Protein AF-A0A2D8XMB1-F1 (afdb_monomer_lite)

Structure (mmCIF, N/CA/C/O backbone):
data_AF-A0A2D8XMB1-F1
#
_entry.id   AF-A0A2D8XMB1-F1
#
loop_
_atom_site.group_PDB
_atom_site.id
_atom_site.type_symbol
_atom_site.label_atom_id
_atom_site.label_alt_id
_atom_site.label_comp_id
_atom_site.label_asym_id
_atom_site.label_entity_id
_atom_site.label_seq_id
_atom_site.pdbx_PDB_ins_code
_atom_site.Cartn_x
_atom_site.Cartn_y
_atom_site.Cartn_z
_atom_site.occupancy
_atom_site.B_iso_or_equiv
_atom_site.auth_seq_id
_atom_site.auth_comp_id
_atom_site.auth_asym_id
_atom_site.auth_atom_id
_atom_site.pdbx_PDB_model_num
ATOM 1 N N . MET A 1 1 ? 7.649 -3.144 11.737 1.00 51.50 1 MET A N 1
ATOM 2 C CA . MET A 1 1 ? 6.642 -2.065 11.644 1.00 51.50 1 MET A CA 1
ATOM 3 C C . MET A 1 1 ? 5.670 -2.362 12.742 1.00 51.50 1 MET A C 1
ATOM 5 O O . MET A 1 1 ? 4.966 -3.363 12.658 1.00 51.50 1 MET A O 1
ATOM 9 N N . ASP A 1 2 ? 5.743 -1.558 13.787 1.00 64.44 2 ASP A N 1
ATOM 10 C CA . ASP A 1 2 ? 5.286 -1.981 15.100 1.00 64.44 2 ASP A CA 1
ATOM 11 C C . ASP A 1 2 ? 3.777 -1.740 15.218 1.00 64.44 2 ASP A C 1
ATOM 13 O O . ASP A 1 2 ? 3.258 -0.802 14.595 1.00 64.44 2 ASP A O 1
ATOM 17 N N . PRO A 1 3 ? 3.049 -2.570 15.974 1.00 67.50 3 PRO A N 1
ATOM 18 C CA . PRO A 1 3 ? 1.599 -2.460 16.164 1.00 67.50 3 PRO A CA 1
ATOM 19 C C . PRO A 1 3 ? 1.135 -1.050 16.592 1.00 67.50 3 PRO A C 1
ATOM 21 O O . PRO A 1 3 ? 0.082 -0.571 16.152 1.00 67.50 3 PRO A O 1
ATOM 24 N N . VAL A 1 4 ? 1.993 -0.312 17.300 1.00 75.38 4 VAL A N 1
ATOM 25 C CA . VAL A 1 4 ? 1.855 1.118 17.626 1.00 75.38 4 VAL A CA 1
ATOM 26 C C . VAL A 1 4 ? 1.620 2.000 16.389 1.00 75.38 4 VAL A C 1
ATOM 28 O O . VAL A 1 4 ? 0.789 2.907 16.419 1.00 75.38 4 VAL A O 1
ATOM 31 N N . THR A 1 5 ? 2.290 1.722 15.268 1.00 81.06 5 THR A N 1
ATOM 32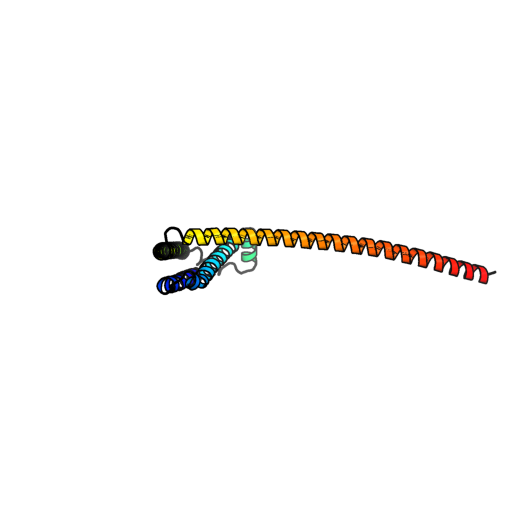 C CA . THR A 1 5 ? 2.146 2.501 14.024 1.00 81.06 5 THR A CA 1
ATOM 33 C C . THR A 1 5 ? 0.770 2.295 13.392 1.00 81.06 5 THR A C 1
ATOM 35 O O . THR A 1 5 ? 0.157 3.247 12.904 1.00 81.06 5 THR A O 1
ATOM 38 N N . ILE A 1 6 ? 0.237 1.069 13.442 1.00 81.12 6 ILE A N 1
ATOM 39 C CA . ILE A 1 6 ? -1.124 0.782 12.966 1.00 81.12 6 ILE A CA 1
ATOM 40 C C . ILE A 1 6 ? -2.141 1.465 13.878 1.00 81.12 6 ILE A C 1
ATOM 42 O O . ILE A 1 6 ? -3.075 2.099 13.389 1.00 81.12 6 ILE A O 1
ATOM 46 N N . ALA A 1 7 ? -1.954 1.382 15.196 1.00 83.06 7 ALA A N 1
ATOM 47 C CA . ALA A 1 7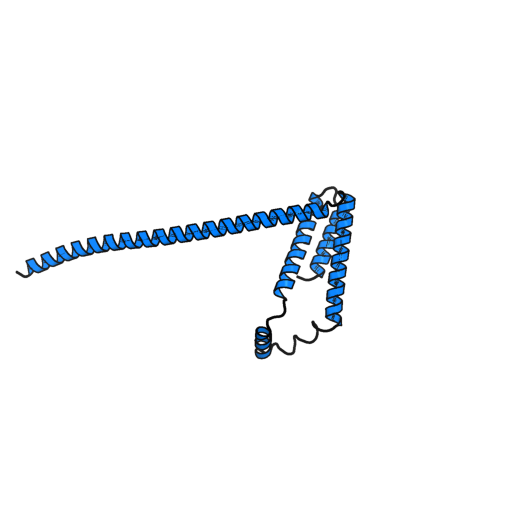 ? -2.821 2.048 16.160 1.00 83.06 7 ALA A CA 1
ATOM 48 C C . ALA A 1 7 ? -2.841 3.575 15.954 1.00 83.06 7 ALA A C 1
ATOM 50 O O . ALA A 1 7 ? -3.919 4.176 15.932 1.00 83.06 7 ALA A O 1
ATOM 51 N N . ALA A 1 8 ? -1.679 4.190 15.712 1.00 84.12 8 ALA A N 1
ATOM 52 C CA . ALA A 1 8 ? -1.555 5.609 15.391 1.00 84.12 8 ALA A CA 1
ATOM 53 C C . ALA A 1 8 ? -2.272 5.967 14.079 1.00 84.12 8 ALA A C 1
ATOM 55 O O . ALA A 1 8 ? -3.031 6.936 14.039 1.00 84.12 8 ALA A O 1
ATOM 56 N N . ALA A 1 9 ? -2.115 5.155 13.029 1.00 85.31 9 ALA A N 1
ATOM 57 C CA . ALA A 1 9 ? -2.811 5.361 11.760 1.00 85.31 9 ALA A CA 1
ATOM 58 C C . ALA A 1 9 ? -4.341 5.226 11.903 1.00 85.31 9 ALA A C 1
ATOM 60 O O . ALA A 1 9 ? -5.091 6.025 11.334 1.00 85.31 9 ALA A O 1
ATOM 61 N N . ILE A 1 10 ? -4.825 4.270 12.709 1.00 86.56 10 ILE A N 1
ATOM 62 C CA . ILE A 1 10 ? -6.254 4.131 13.035 1.00 86.56 10 ILE A CA 1
ATOM 63 C C . ILE A 1 10 ? -6.750 5.369 13.791 1.00 86.56 10 ILE A C 1
ATOM 65 O O . ILE A 1 10 ? -7.808 5.902 13.456 1.00 86.56 10 ILE A O 1
ATOM 69 N N . ALA A 1 11 ? -6.003 5.847 14.789 1.00 85.88 11 ALA A N 1
ATOM 70 C CA . ALA A 1 11 ? -6.374 7.017 15.581 1.00 85.88 11 ALA A CA 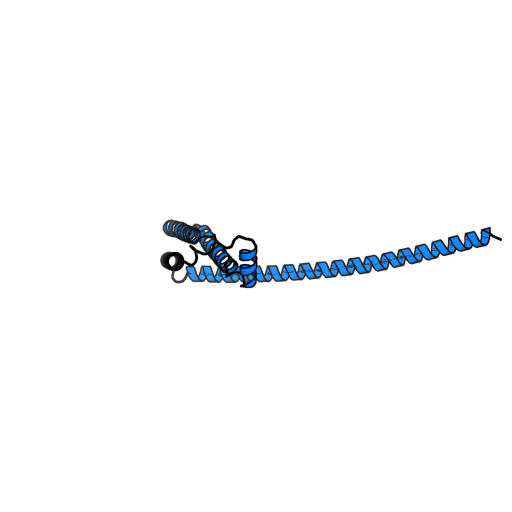1
ATOM 71 C C . ALA A 1 11 ? -6.401 8.304 14.738 1.00 85.88 11 ALA A C 1
ATOM 73 O O . ALA A 1 11 ? -7.362 9.071 14.818 1.00 85.88 11 ALA A O 1
ATOM 74 N N . ALA A 1 12 ? -5.398 8.510 13.882 1.00 85.88 12 ALA A N 1
ATOM 75 C CA . ALA A 1 12 ? -5.348 9.633 12.951 1.00 85.88 12 ALA A CA 1
ATOM 76 C C . ALA A 1 12 ? -6.537 9.599 11.981 1.00 85.88 12 ALA A C 1
ATOM 78 O O . ALA A 1 12 ? -7.268 10.583 11.854 1.00 85.88 12 ALA A O 1
ATOM 79 N N . THR A 1 13 ? -6.802 8.437 11.374 1.00 85.56 13 THR A N 1
ATOM 80 C CA . THR A 1 13 ? -7.938 8.257 10.457 1.00 85.56 13 THR A CA 1
ATOM 81 C C . THR A 1 13 ? -9.265 8.473 11.170 1.00 85.56 13 THR A C 1
ATOM 83 O O . THR A 1 13 ? -10.139 9.140 10.631 1.00 85.56 13 THR A O 1
ATOM 86 N N . ARG A 1 14 ? -9.423 7.986 12.404 1.00 86.69 14 ARG A N 1
ATOM 87 C CA . ARG A 1 14 ? -10.617 8.228 13.223 1.00 86.69 14 ARG A CA 1
ATOM 88 C C . ARG A 1 14 ? -10.843 9.718 13.484 1.00 86.69 14 ARG A C 1
ATOM 90 O O . ARG A 1 14 ? -11.973 10.189 13.382 1.00 86.69 14 ARG A O 1
ATOM 97 N N . THR A 1 15 ? -9.795 10.469 13.810 1.00 87.44 15 THR A N 1
ATOM 98 C CA . THR A 1 15 ? -9.897 11.921 14.029 1.00 87.44 15 THR A CA 1
ATOM 99 C C . THR A 1 15 ? -10.328 12.641 12.755 1.00 87.44 15 THR A C 1
ATOM 101 O O . THR A 1 15 ? -11.251 13.455 12.801 1.00 87.44 15 THR A O 1
ATOM 104 N N . LEU A 1 16 ? -9.747 12.269 11.611 1.00 85.75 16 LEU A N 1
ATOM 105 C CA . LEU A 1 16 ? -10.172 12.766 10.303 1.00 85.75 16 LEU A CA 1
ATOM 106 C C . LEU A 1 16 ? -11.619 12.372 10.002 1.00 85.75 16 LEU A C 1
ATOM 108 O O . LEU A 1 16 ? -12.398 13.198 9.549 1.00 85.75 16 LEU A O 1
ATOM 112 N N . VAL A 1 17 ? -12.030 11.142 10.314 1.00 86.94 17 VAL A N 1
ATOM 113 C CA . VAL A 1 17 ? -13.412 10.685 10.127 1.00 86.94 17 VAL A CA 1
ATOM 114 C C . VAL A 1 17 ? -14.389 11.520 10.938 1.00 86.94 17 VAL A C 1
ATOM 116 O O . VAL A 1 17 ? -15.471 11.820 10.440 1.00 86.94 17 VAL A O 1
ATOM 119 N N . LYS A 1 18 ? -14.024 11.954 12.145 1.00 85.75 18 LYS A N 1
ATOM 120 C CA . LYS A 1 18 ? -14.874 12.828 12.960 1.00 85.75 18 LYS A CA 1
ATOM 121 C C . LYS A 1 18 ? -15.002 14.233 12.364 1.00 85.75 18 LYS A C 1
ATOM 123 O O . LYS A 1 18 ? -16.122 14.730 12.276 1.00 85.75 18 LYS A O 1
ATOM 128 N N . SER A 1 19 ? -13.906 14.840 11.904 1.00 84.56 19 SER A N 1
ATOM 129 C CA . SER A 1 19 ? -13.886 16.227 11.403 1.00 84.56 19 SER A CA 1
ATOM 130 C C . SER A 1 19 ? -14.261 16.391 9.923 1.00 84.56 19 SER A C 1
ATOM 132 O O . SER A 1 19 ? -14.697 17.466 9.517 1.00 84.56 19 SER A O 1
ATOM 134 N N . ALA A 1 20 ? -14.122 15.339 9.117 1.00 84.06 20 ALA A N 1
ATOM 135 C CA . ALA A 1 20 ? -14.310 15.376 7.670 1.00 84.06 20 ALA A CA 1
ATOM 136 C C . ALA A 1 20 ? -15.741 15.741 7.262 1.00 84.06 20 ALA A C 1
ATOM 138 O O . ALA A 1 20 ? -16.705 15.190 7.797 1.00 84.06 20 ALA A O 1
ATOM 139 N N . LYS A 1 21 ? -15.896 16.590 6.245 1.00 75.25 21 LYS A N 1
ATOM 140 C CA . LYS A 1 21 ? -17.197 16.810 5.589 1.00 75.25 21 LYS A CA 1
ATOM 141 C C . LYS A 1 21 ? -17.361 15.897 4.373 1.00 75.25 21 LYS A C 1
ATOM 143 O O . LYS A 1 21 ? -18.488 15.572 4.010 1.00 75.25 21 LYS A O 1
ATOM 148 N N . GLY A 1 22 ? -16.257 15.428 3.785 1.00 73.81 22 GLY A N 1
ATOM 149 C CA . GLY A 1 22 ? -16.256 14.534 2.630 1.00 73.81 22 GLY A CA 1
ATOM 150 C C . GLY A 1 22 ? -15.260 13.377 2.729 1.00 73.81 22 GLY A C 1
ATOM 151 O O . GLY A 1 22 ? -14.341 13.369 3.539 1.00 73.81 22 GLY A O 1
ATOM 152 N N . ILE A 1 23 ? -15.429 12.388 1.846 1.00 71.25 23 ILE A N 1
ATOM 153 C CA . ILE A 1 23 ? -14.564 11.192 1.765 1.00 71.25 23 ILE A CA 1
ATOM 154 C C . ILE A 1 23 ? -13.119 11.551 1.374 1.00 71.25 23 ILE A C 1
ATOM 156 O O . ILE A 1 23 ? -12.181 10.853 1.749 1.00 71.25 23 ILE A O 1
ATOM 160 N N . LYS A 1 24 ? -12.918 12.657 0.648 1.00 79.12 24 LYS A N 1
ATOM 161 C CA . LYS A 1 24 ? -11.575 13.127 0.275 1.00 79.12 24 LYS A CA 1
ATOM 162 C C . LYS A 1 24 ? -10.742 13.524 1.495 1.00 79.12 24 LYS A C 1
ATOM 164 O O . LYS A 1 24 ? -9.543 13.275 1.499 1.00 79.12 24 LYS A O 1
ATOM 169 N N . ASP A 1 25 ? -11.382 14.042 2.540 1.00 80.62 25 ASP A N 1
ATOM 170 C CA . ASP A 1 25 ? -10.705 14.523 3.749 1.00 80.62 25 ASP A CA 1
ATOM 171 C C . ASP A 1 25 ? -10.110 13.367 4.576 1.00 80.62 25 ASP A C 1
ATOM 173 O O . ASP A 1 25 ? -9.146 13.555 5.312 1.00 80.62 25 ASP A O 1
ATOM 177 N N . ILE A 1 26 ? -10.660 12.152 4.438 1.00 83.25 26 ILE A N 1
ATOM 178 C CA . ILE A 1 26 ? -10.157 10.944 5.113 1.00 83.25 26 ILE A CA 1
ATOM 179 C C . ILE A 1 26 ? -9.245 10.098 4.222 1.00 83.25 26 ILE A C 1
ATOM 181 O O . ILE A 1 26 ? -8.633 9.154 4.717 1.00 83.25 26 ILE A O 1
ATOM 185 N N . ALA A 1 27 ? -9.157 10.399 2.922 1.00 81.38 27 ALA A N 1
ATOM 186 C CA . ALA A 1 27 ? -8.480 9.549 1.943 1.00 81.38 27 ALA A CA 1
ATOM 187 C C . ALA A 1 27 ? -6.997 9.348 2.281 1.00 81.38 27 ALA A C 1
ATOM 189 O O . ALA A 1 27 ? -6.510 8.223 2.267 1.00 81.38 27 ALA A O 1
ATOM 190 N N . GLN A 1 28 ? -6.310 10.417 2.689 1.00 84.31 28 GLN A N 1
ATOM 191 C CA . GLN A 1 28 ? -4.912 10.334 3.111 1.00 84.31 28 GLN A CA 1
ATOM 192 C C . GLN A 1 28 ? -4.735 9.475 4.375 1.00 84.31 28 GLN A C 1
ATOM 194 O O . GLN A 1 28 ? -3.793 8.688 4.452 1.00 84.31 28 GLN A O 1
ATOM 199 N N . GLY A 1 29 ? -5.651 9.580 5.345 1.00 83.62 29 GLY A N 1
ATOM 200 C CA . GLY A 1 29 ? -5.635 8.737 6.546 1.00 83.62 29 GLY A CA 1
ATOM 201 C C . GLY A 1 29 ? -5.878 7.264 6.214 1.00 83.62 29 GLY A C 1
ATOM 202 O O . GLY A 1 29 ? -5.148 6.391 6.674 1.00 83.62 29 GLY A O 1
ATOM 203 N N . MET A 1 30 ? -6.837 6.990 5.328 1.00 83.62 30 MET A N 1
ATOM 204 C CA . MET A 1 30 ? -7.114 5.646 4.815 1.00 83.62 30 MET A CA 1
ATOM 205 C C . MET A 1 30 ? -5.898 5.046 4.090 1.00 83.62 30 MET A C 1
ATOM 207 O O . MET A 1 30 ? -5.575 3.879 4.304 1.00 83.62 30 MET A O 1
ATOM 211 N N . ASP A 1 31 ? -5.187 5.829 3.275 1.00 85.38 31 ASP A N 1
ATOM 212 C CA . ASP A 1 31 ? -3.968 5.374 2.595 1.00 85.38 31 ASP A CA 1
ATOM 213 C C . ASP A 1 31 ? -2.835 5.058 3.588 1.00 85.38 31 ASP A C 1
ATOM 215 O O . ASP A 1 31 ? -2.141 4.042 3.451 1.00 85.38 31 ASP A O 1
ATOM 219 N N . GLN A 1 32 ? -2.670 5.877 4.630 1.00 85.62 32 GLN A N 1
ATOM 220 C CA . GLN A 1 32 ? -1.716 5.621 5.716 1.00 85.62 32 GLN A CA 1
ATOM 221 C C . GLN A 1 32 ? -2.086 4.368 6.521 1.00 85.62 32 GLN A C 1
ATOM 223 O O . GLN A 1 32 ? -1.222 3.543 6.811 1.00 85.62 32 GLN A O 1
ATOM 228 N N . LEU A 1 33 ? -3.371 4.169 6.816 1.00 86.69 33 LEU A N 1
ATOM 229 C CA . LEU A 1 33 ? -3.874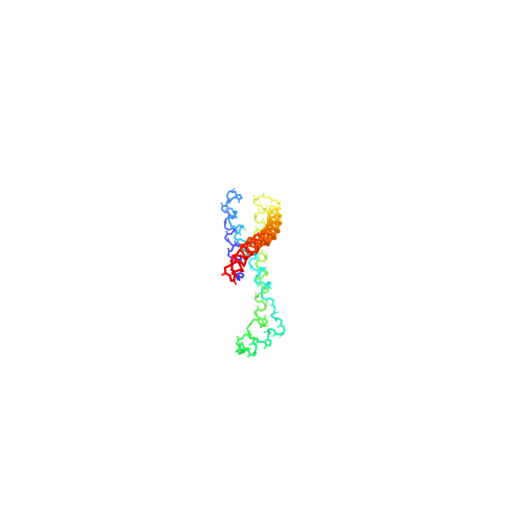 2.971 7.483 1.00 86.69 33 LEU A CA 1
ATOM 230 C C . LEU A 1 33 ? -3.576 1.706 6.670 1.00 86.69 33 LEU A C 1
ATOM 232 O O . LEU A 1 33 ? -2.990 0.757 7.192 1.00 86.69 33 LEU A O 1
ATOM 236 N N . PHE A 1 34 ? -3.933 1.694 5.384 1.00 86.31 34 PHE A N 1
ATOM 237 C CA . PHE A 1 34 ? -3.725 0.519 4.539 1.00 86.31 34 PHE A CA 1
ATOM 238 C C . PHE A 1 34 ? -2.245 0.226 4.283 1.00 86.31 34 PHE A C 1
ATOM 240 O O . PHE A 1 34 ? -1.861 -0.941 4.214 1.00 86.31 34 PHE A O 1
ATOM 247 N N . SER A 1 35 ? -1.405 1.254 4.151 1.00 85.00 35 SER A N 1
ATOM 248 C CA . SER A 1 35 ? 0.042 1.061 4.004 1.00 85.00 35 SER A CA 1
ATOM 249 C C . SER A 1 35 ? 0.683 0.531 5.288 1.00 85.00 35 SER A C 1
ATOM 251 O O . SER A 1 35 ? 1.491 -0.394 5.213 1.00 85.00 35 SER A O 1
ATOM 253 N N . ALA A 1 36 ? 0.277 1.020 6.463 1.00 84.31 36 ALA A N 1
ATOM 254 C CA . ALA A 1 36 ? 0.723 0.475 7.746 1.00 84.31 36 ALA A CA 1
ATOM 255 C C . ALA A 1 36 ? 0.335 -1.008 7.898 1.00 84.31 36 ALA A C 1
ATOM 257 O O . ALA A 1 36 ? 1.175 -1.828 8.267 1.00 84.31 36 ALA A O 1
ATOM 258 N N . GLN A 1 37 ? -0.897 -1.377 7.527 1.00 82.50 37 GLN A N 1
ATOM 259 C CA . GLN A 1 37 ? -1.347 -2.774 7.536 1.00 82.50 37 GLN A CA 1
ATOM 260 C C . GLN A 1 37 ? -0.558 -3.660 6.562 1.00 82.50 37 GLN A C 1
ATOM 262 O O . GLN A 1 37 ? -0.205 -4.789 6.896 1.00 82.50 37 GLN A O 1
ATOM 267 N N . GLU A 1 38 ? -0.282 -3.173 5.351 1.00 80.88 38 GLU A N 1
ATOM 268 C CA . GLU A 1 38 ? 0.475 -3.925 4.347 1.00 80.88 38 GLU A CA 1
ATOM 269 C C . GLU A 1 38 ? 1.934 -4.133 4.773 1.00 80.88 38 GLU A C 1
ATOM 271 O O . GLU A 1 38 ? 2.476 -5.228 4.624 1.00 80.88 38 GLU A O 1
ATOM 276 N N . ASN A 1 39 ? 2.556 -3.107 5.354 1.00 78.88 39 ASN A N 1
ATOM 277 C CA . ASN A 1 39 ? 3.921 -3.193 5.861 1.00 78.88 39 ASN A CA 1
ATOM 278 C C . ASN A 1 39 ? 4.029 -4.121 7.077 1.00 78.88 39 ASN A C 1
ATOM 280 O O . ASN A 1 39 ? 5.024 -4.828 7.204 1.00 78.88 39 ASN A O 1
ATOM 284 N N . HIS A 1 40 ? 3.008 -4.168 7.938 1.00 75.12 40 HIS A N 1
ATOM 285 C CA . HIS A 1 40 ? 2.950 -5.127 9.042 1.00 75.12 40 HIS A CA 1
ATOM 286 C C . HIS A 1 40 ? 2.816 -6.568 8.548 1.00 75.12 40 HIS A C 1
ATOM 288 O O . HIS A 1 40 ? 3.566 -7.428 8.990 1.00 75.12 40 HIS A O 1
ATOM 294 N N . LYS A 1 41 ? 1.934 -6.835 7.574 1.00 74.62 41 LYS A N 1
ATOM 295 C CA . LYS A 1 41 ? 1.822 -8.174 6.966 1.00 74.62 41 LYS A CA 1
ATOM 296 C C . LYS A 1 41 ? 3.139 -8.631 6.338 1.00 74.62 41 LYS A C 1
ATOM 298 O O . LYS A 1 41 ? 3.549 -9.768 6.538 1.00 74.62 41 LYS A O 1
ATOM 303 N N . LYS A 1 42 ? 3.829 -7.738 5.620 1.00 71.94 42 LYS A N 1
ATOM 304 C CA . LYS A 1 42 ? 5.161 -8.032 5.066 1.00 71.94 42 LYS A CA 1
ATOM 305 C C . LYS A 1 42 ? 6.183 -8.316 6.169 1.00 71.94 42 LYS A C 1
ATOM 307 O O . LYS A 1 42 ? 6.956 -9.253 6.022 1.00 71.94 42 LYS A O 1
ATOM 312 N N . ALA A 1 43 ? 6.160 -7.552 7.264 1.00 66.56 43 ALA A N 1
ATOM 313 C CA . ALA A 1 43 ? 7.042 -7.766 8.409 1.00 66.56 43 ALA A CA 1
ATOM 314 C C . ALA A 1 43 ? 6.782 -9.116 9.110 1.00 66.56 43 ALA A C 1
ATOM 316 O O . ALA A 1 43 ? 7.731 -9.832 9.419 1.00 66.56 43 ALA A O 1
ATOM 317 N N . GLU A 1 44 ? 5.517 -9.508 9.296 1.00 65.56 44 GLU A N 1
ATOM 318 C CA . GLU A 1 44 ? 5.149 -10.834 9.817 1.00 65.56 44 GLU A CA 1
ATOM 319 C C . GLU A 1 44 ? 5.603 -11.967 8.884 1.00 65.56 44 GLU A C 1
ATOM 321 O O . GLU A 1 44 ? 6.059 -13.011 9.346 1.00 65.56 44 GLU A O 1
ATOM 326 N N . GLU A 1 45 ? 5.527 -11.775 7.564 1.00 62.88 45 GLU A N 1
ATOM 327 C CA . GLU A 1 45 ? 6.011 -12.763 6.596 1.00 62.88 45 GLU A CA 1
ATOM 328 C C . GLU A 1 45 ? 7.537 -12.910 6.596 1.00 62.88 45 GLU A C 1
ATOM 330 O O . GLU A 1 45 ? 8.031 -14.022 6.400 1.00 62.88 45 GLU A O 1
ATOM 335 N N . THR A 1 46 ? 8.276 -11.824 6.838 1.00 59.56 46 THR A N 1
ATOM 336 C CA . THR A 1 46 ? 9.744 -11.842 6.949 1.00 59.56 46 THR A CA 1
ATOM 337 C C . THR A 1 46 ? 10.247 -12.338 8.303 1.00 59.56 46 THR A C 1
ATOM 339 O O . THR A 1 46 ? 11.339 -12.893 8.360 1.00 59.56 46 THR A O 1
ATOM 342 N N . ASN A 1 47 ? 9.450 -12.195 9.367 1.00 57.16 47 ASN A N 1
ATOM 343 C CA . ASN A 1 47 ? 9.765 -12.656 10.726 1.00 57.16 47 ASN A CA 1
ATOM 344 C C . ASN A 1 47 ? 9.328 -14.105 10.994 1.00 57.16 47 ASN A C 1
ATOM 346 O O . ASN A 1 47 ? 9.316 -14.555 12.139 1.00 57.16 47 ASN A O 1
ATOM 350 N N . LYS A 1 48 ? 8.974 -14.872 9.953 1.00 56.94 48 LYS A N 1
ATOM 351 C CA . LYS A 1 48 ? 8.775 -16.319 10.098 1.00 56.94 48 LYS A CA 1
ATOM 352 C C . LYS A 1 48 ? 10.055 -16.946 10.661 1.00 56.94 48 LYS A C 1
ATOM 354 O O . LYS A 1 48 ? 11.145 -16.550 10.240 1.00 56.94 48 LYS A O 1
ATOM 359 N N . PRO A 1 49 ? 9.946 -17.923 11.581 1.00 54.31 49 PRO A N 1
ATOM 360 C CA . PRO A 1 49 ? 11.106 -18.502 12.238 1.00 54.31 49 PRO A CA 1
ATOM 361 C C . PRO A 1 49 ? 12.101 -18.980 11.183 1.00 54.31 49 PRO A C 1
ATOM 363 O O . PRO A 1 49 ? 11.771 -19.804 10.323 1.00 54.31 49 PRO A O 1
ATOM 366 N N . LYS A 1 50 ? 13.314 -18.415 11.243 1.00 58.00 50 LYS A N 1
ATOM 367 C CA . LYS A 1 50 ? 14.460 -18.825 10.429 1.00 58.00 50 LYS A CA 1
ATOM 368 C C . LYS A 1 50 ? 14.534 -20.353 10.463 1.00 58.00 50 LYS A C 1
ATOM 370 O O . LYS A 1 50 ? 14.404 -20.946 11.534 1.00 58.00 50 LYS A O 1
ATOM 375 N N . SER A 1 51 ? 14.693 -20.986 9.299 1.00 66.56 51 SER A N 1
ATOM 376 C CA . SER A 1 51 ? 14.814 -22.448 9.166 1.00 66.56 51 SER A CA 1
ATOM 377 C C . SER A 1 51 ? 15.752 -23.009 10.242 1.00 66.56 51 SER A C 1
ATOM 379 O O . SER A 1 51 ? 16.734 -22.356 10.589 1.00 66.56 51 SER A O 1
ATOM 381 N N . ARG A 1 52 ? 15.508 -24.227 10.745 1.00 61.81 52 ARG A N 1
ATOM 382 C CA . ARG A 1 52 ? 16.375 -24.895 11.739 1.00 61.81 52 ARG A CA 1
ATOM 383 C C . ARG A 1 52 ? 17.868 -24.810 11.368 1.00 61.81 52 ARG A C 1
ATOM 385 O O . ARG A 1 52 ? 18.711 -24.657 12.241 1.00 61.81 52 ARG A O 1
ATOM 392 N N . ASN A 1 53 ? 18.194 -24.801 10.074 1.00 66.81 53 ASN A N 1
ATOM 393 C CA . ASN A 1 53 ? 19.564 -24.612 9.591 1.00 66.81 53 ASN A CA 1
ATOM 394 C C . ASN A 1 53 ? 20.086 -23.174 9.775 1.00 66.81 53 ASN A C 1
ATOM 396 O O . ASN A 1 53 ? 21.240 -22.991 10.140 1.00 66.81 53 ASN A O 1
ATOM 400 N N . GLN A 1 54 ? 19.255 -22.150 9.570 1.00 61.75 54 GLN A N 1
ATOM 401 C CA . GLN A 1 54 ? 19.604 -20.752 9.852 1.00 61.75 54 GLN A CA 1
ATOM 402 C C . GLN A 1 54 ? 19.734 -20.476 11.358 1.00 61.75 54 GLN A C 1
ATOM 404 O O . GLN A 1 54 ? 20.586 -19.684 11.745 1.00 61.75 54 GLN A O 1
ATOM 409 N N . GLN A 1 55 ? 18.946 -21.150 12.204 1.00 63.50 55 GLN A N 1
ATOM 410 C CA . GLN A 1 55 ? 19.099 -21.076 13.664 1.00 63.50 55 GLN A CA 1
ATOM 411 C C . GLN A 1 55 ? 20.445 -21.659 14.109 1.00 63.50 55 GLN A C 1
ATOM 413 O O . GLN A 1 55 ? 21.165 -21.029 14.875 1.00 63.50 55 GLN A O 1
ATOM 418 N N . VAL A 1 56 ? 20.842 -22.812 13.558 1.00 65.06 56 VAL A N 1
ATOM 419 C CA . VAL A 1 56 ? 22.155 -23.423 13.836 1.00 65.06 56 VAL A CA 1
ATOM 420 C C . VAL A 1 56 ? 23.311 -22.530 13.370 1.00 65.06 56 VAL A C 1
ATOM 422 O O . VAL A 1 56 ? 24.333 -22.460 14.048 1.00 65.06 56 VAL A O 1
ATOM 425 N N . VAL A 1 57 ? 23.164 -21.828 12.242 1.00 67.00 57 VAL A N 1
ATOM 426 C CA . VAL A 1 57 ? 24.173 -20.867 11.761 1.00 67.00 57 VAL A CA 1
ATOM 427 C C . VAL A 1 57 ? 24.281 -19.652 12.691 1.00 67.00 57 VAL A C 1
ATOM 429 O O . VAL A 1 57 ? 25.397 -19.259 13.008 1.00 67.00 57 VAL A O 1
ATOM 432 N N . ALA A 1 58 ? 23.164 -19.106 13.180 1.00 64.69 58 ALA A N 1
ATOM 433 C CA . ALA A 1 58 ? 23.160 -17.974 14.115 1.00 64.69 58 ALA A CA 1
ATOM 434 C C . ALA A 1 58 ? 23.755 -18.337 15.489 1.00 64.69 58 ALA A C 1
ATOM 436 O O . ALA A 1 58 ? 24.571 -17.597 16.033 1.00 64.69 58 ALA A O 1
ATOM 437 N N . ILE A 1 59 ? 23.430 -19.527 16.008 1.00 65.50 59 ILE A N 1
ATOM 438 C CA . ILE A 1 59 ? 24.012 -20.055 17.253 1.00 65.50 59 ILE A CA 1
ATOM 439 C C . ILE A 1 59 ? 25.529 -20.240 17.100 1.00 65.50 59 ILE A C 1
ATOM 441 O O . ILE A 1 59 ? 26.295 -19.856 17.978 1.00 65.50 59 ILE A O 1
ATOM 445 N N . ARG A 1 60 ? 25.988 -20.773 15.958 1.00 63.81 60 ARG A N 1
ATOM 446 C CA . ARG A 1 60 ? 27.425 -20.923 15.667 1.00 63.81 60 ARG A CA 1
ATOM 447 C C . ARG A 1 60 ? 28.149 -19.595 15.438 1.00 63.81 60 ARG A C 1
ATOM 449 O O . ARG A 1 60 ? 29.358 -19.550 15.628 1.00 63.81 60 ARG A O 1
ATOM 456 N N . ALA A 1 61 ? 27.436 -18.545 15.036 1.00 67.75 61 ALA A N 1
ATOM 457 C CA . ALA A 1 61 ? 27.983 -17.204 14.842 1.00 67.75 61 ALA A CA 1
ATOM 458 C C . ALA A 1 61 ? 28.137 -16.404 16.153 1.00 67.75 61 ALA A C 1
ATOM 460 O O . ALA A 1 61 ? 28.616 -15.276 16.111 1.00 67.75 61 ALA A O 1
ATOM 461 N N . GLY A 1 62 ? 27.772 -16.975 17.310 1.00 55.72 62 GLY A N 1
ATOM 462 C CA . GLY A 1 62 ? 27.942 -16.333 18.620 1.00 55.72 62 GLY A CA 1
ATOM 463 C C . GLY A 1 62 ? 26.823 -15.364 19.017 1.00 55.72 62 GLY A C 1
ATOM 464 O O . GLY A 1 62 ? 26.928 -14.717 20.051 1.00 55.72 62 GLY A O 1
ATOM 465 N N . GLU A 1 63 ? 25.729 -15.292 18.253 1.00 60.09 63 GLU A N 1
ATOM 466 C CA . GLU A 1 63 ? 24.541 -14.470 18.566 1.00 60.09 63 GLU A CA 1
ATOM 467 C C . GLU A 1 63 ? 23.536 -15.198 19.496 1.00 60.09 63 GLU A C 1
ATOM 469 O O . GLU A 1 63 ? 22.416 -14.738 19.705 1.00 60.09 63 GLU A O 1
ATOM 474 N N . GLY A 1 64 ? 23.907 -16.373 20.019 1.00 52.78 64 GLY A N 1
ATOM 475 C CA . GLY A 1 64 ? 22.972 -17.402 20.490 1.00 52.78 64 GLY A CA 1
ATOM 476 C C . GLY A 1 64 ? 22.402 -17.282 21.908 1.00 52.78 64 GLY A C 1
ATOM 477 O O . GLY A 1 64 ? 21.389 -17.920 22.149 1.00 52.78 64 GLY A O 1
ATOM 478 N N . ASP A 1 65 ? 22.978 -16.490 22.818 1.00 48.69 65 ASP A N 1
ATOM 479 C CA . ASP A 1 65 ? 22.529 -16.457 24.231 1.00 48.69 65 ASP A CA 1
ATOM 480 C C . ASP A 1 65 ? 21.794 -15.169 24.642 1.00 48.69 65 ASP A C 1
ATOM 482 O O . ASP A 1 65 ? 21.186 -15.119 25.706 1.00 48.69 65 ASP A O 1
ATOM 486 N N . ALA A 1 66 ? 21.779 -14.131 23.800 1.00 47.97 66 ALA A N 1
ATOM 487 C CA . ALA A 1 66 ? 21.105 -12.859 24.101 1.00 47.97 66 ALA A CA 1
ATOM 488 C C . ALA A 1 66 ? 19.749 -12.682 23.386 1.00 47.97 66 ALA A C 1
ATOM 490 O O . ALA A 1 66 ? 19.105 -11.649 23.542 1.00 47.97 66 ALA A O 1
ATOM 491 N N . ALA A 1 67 ? 19.319 -13.665 22.588 1.00 48.72 67 ALA A N 1
ATOM 492 C CA . ALA A 1 67 ? 18.153 -13.552 21.704 1.00 48.72 67 ALA A CA 1
ATOM 493 C C . ALA A 1 67 ? 16.983 -14.491 22.059 1.00 48.72 67 ALA A C 1
ATOM 495 O O . ALA A 1 67 ? 15.983 -14.497 21.346 1.00 48.72 67 ALA A O 1
ATOM 496 N N . TYR A 1 68 ? 17.097 -15.311 23.112 1.00 47.78 68 TYR A N 1
ATOM 497 C CA . TYR A 1 68 ? 16.164 -16.428 23.334 1.00 47.78 68 TYR A CA 1
ATOM 498 C C . TYR A 1 68 ? 15.194 -16.292 24.514 1.00 47.78 68 TYR A C 1
ATOM 500 O O . TYR A 1 68 ? 14.259 -17.087 24.575 1.00 47.78 68 TYR A O 1
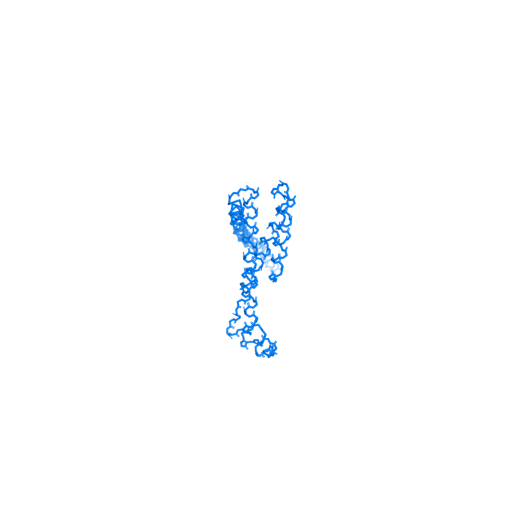ATOM 508 N N . ASP A 1 69 ? 15.340 -15.311 25.408 1.00 47.97 69 ASP A N 1
ATOM 509 C CA . ASP A 1 69 ? 14.593 -15.349 26.680 1.00 47.97 69 ASP A CA 1
ATOM 510 C C . ASP A 1 69 ? 13.363 -14.422 26.754 1.00 47.97 69 ASP A C 1
ATOM 512 O O . ASP A 1 69 ? 12.434 -14.695 27.508 1.00 47.97 69 ASP A O 1
ATOM 516 N N . ASP A 1 70 ? 13.274 -13.365 25.937 1.00 52.66 70 ASP A N 1
ATOM 517 C CA . ASP A 1 70 ? 12.189 -12.377 26.101 1.00 52.66 70 ASP A CA 1
ATOM 518 C C . ASP A 1 70 ? 11.022 -12.570 25.111 1.00 52.66 70 ASP A C 1
ATOM 520 O O . ASP A 1 70 ? 9.857 -12.604 25.508 1.00 52.66 70 ASP A O 1
ATOM 524 N N . GLU A 1 71 ? 11.298 -12.823 23.825 1.00 51.75 71 GLU A N 1
ATOM 525 C CA . GLU A 1 71 ? 10.267 -12.939 22.768 1.00 51.75 71 GLU A CA 1
ATOM 526 C C . GLU A 1 71 ? 9.456 -14.251 22.798 1.00 51.75 71 GLU A C 1
ATOM 528 O O . GLU A 1 71 ? 8.408 -14.349 22.162 1.00 51.75 71 GLU A O 1
ATOM 533 N N . THR A 1 72 ? 9.917 -15.273 23.529 1.00 54.69 72 THR A N 1
ATOM 534 C CA . THR A 1 72 ? 9.196 -16.557 23.680 1.00 54.69 72 THR A CA 1
ATOM 535 C C . THR A 1 72 ? 8.525 -16.722 25.040 1.00 54.69 72 THR A C 1
ATOM 537 O O . THR A 1 72 ? 7.813 -17.707 25.267 1.00 54.69 72 THR A O 1
ATOM 540 N N . SER A 1 73 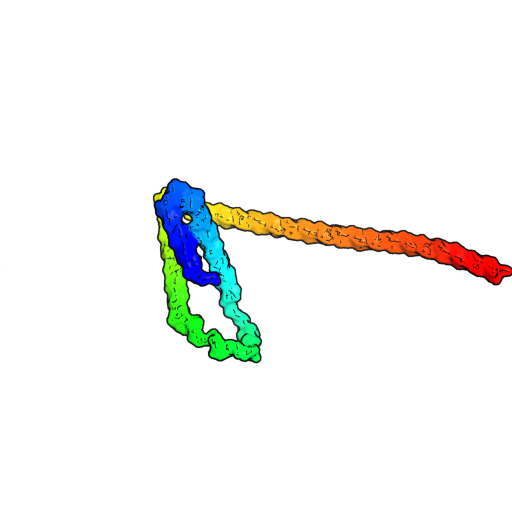? 8.719 -15.756 25.944 1.00 59.16 73 SER A N 1
ATOM 541 C CA . SER A 1 73 ? 8.065 -15.753 27.243 1.00 59.16 73 SER A CA 1
ATOM 542 C C . SER A 1 73 ? 6.542 -15.692 27.064 1.00 59.16 73 SER A C 1
ATOM 544 O O . SER A 1 73 ? 6.003 -15.017 26.187 1.00 59.16 73 SER A O 1
ATOM 546 N N . LEU A 1 74 ? 5.795 -16.408 27.908 1.00 57.16 74 LEU A N 1
ATOM 547 C CA . LEU A 1 74 ? 4.328 -16.408 27.830 1.00 57.16 74 LEU A CA 1
ATOM 548 C C . LEU A 1 74 ? 3.750 -14.981 27.938 1.00 57.16 74 LEU A C 1
ATOM 550 O O . LEU A 1 74 ? 2.692 -14.704 27.378 1.00 57.16 74 LEU A O 1
ATOM 554 N N . GLY A 1 75 ? 4.456 -14.082 28.634 1.00 63.34 75 GLY A N 1
ATOM 555 C CA . GLY A 1 75 ? 4.109 -12.670 28.764 1.00 63.34 75 GLY A CA 1
ATOM 556 C C . GLY A 1 75 ? 4.233 -11.884 27.459 1.00 63.34 75 GLY A C 1
ATOM 557 O O . GLY A 1 75 ? 3.305 -11.147 27.129 1.00 63.34 75 GLY A O 1
ATOM 558 N N . SER A 1 76 ? 5.313 -12.066 26.693 1.00 65.88 76 SER A N 1
ATOM 559 C CA . SER A 1 76 ? 5.488 -11.396 25.395 1.00 65.88 76 SER A CA 1
ATOM 560 C C . SER A 1 76 ? 4.516 -11.934 24.348 1.00 65.88 76 SER A C 1
ATOM 562 O O . SER A 1 76 ? 3.831 -11.154 23.689 1.00 65.88 76 SER A O 1
ATOM 564 N N . VAL A 1 77 ? 4.316 -13.255 24.295 1.00 70.50 77 VAL A N 1
ATOM 565 C CA . VAL A 1 77 ? 3.304 -13.873 23.420 1.00 70.50 77 VAL A CA 1
ATOM 566 C C . VAL A 1 77 ? 1.892 -13.386 23.771 1.00 70.50 77 VAL A C 1
ATOM 568 O O . VAL A 1 77 ? 1.089 -13.096 22.881 1.00 70.50 77 VAL A O 1
ATOM 571 N N . ALA A 1 78 ? 1.565 -13.273 25.062 1.00 68.25 78 ALA A N 1
ATOM 572 C CA . ALA A 1 78 ? 0.276 -12.746 25.499 1.00 68.25 78 ALA A CA 1
ATOM 573 C C . ALA A 1 78 ? 0.109 -11.262 25.140 1.00 68.25 78 ALA A C 1
ATOM 575 O O . ALA A 1 78 ? -0.964 -10.878 24.669 1.00 68.25 78 ALA A O 1
ATOM 576 N N . ALA A 1 79 ? 1.145 -10.439 25.325 1.00 75.19 79 ALA A N 1
ATOM 577 C CA . ALA A 1 79 ? 1.131 -9.027 24.949 1.00 75.19 79 ALA A CA 1
ATOM 578 C C . ALA A 1 79 ? 0.887 -8.852 23.442 1.00 75.19 79 ALA A C 1
ATOM 580 O O . ALA A 1 79 ? -0.026 -8.117 23.060 1.00 75.19 79 ALA A O 1
ATOM 581 N N . ASP A 1 80 ? 1.594 -9.612 22.605 1.00 75.62 80 ASP A N 1
ATOM 582 C CA . ASP A 1 80 ? 1.439 -9.589 21.149 1.00 75.62 80 ASP A CA 1
ATOM 583 C C . ASP A 1 80 ? 0.019 -9.956 20.710 1.00 75.62 80 ASP A C 1
ATOM 585 O O . ASP A 1 80 ? -0.593 -9.280 19.877 1.00 75.62 80 ASP A O 1
ATOM 589 N N . VAL A 1 81 ? -0.542 -11.034 21.268 1.00 80.19 81 VAL A N 1
ATOM 590 C CA . VAL A 1 81 ? -1.908 -11.466 20.940 1.00 80.19 81 VAL A CA 1
ATOM 591 C C . VAL A 1 81 ? -2.927 -10.418 21.385 1.00 80.19 81 VAL A C 1
ATOM 593 O O . VAL A 1 81 ? -3.830 -10.067 20.618 1.00 80.19 81 VAL A O 1
ATOM 596 N N . LEU A 1 82 ? -2.782 -9.883 22.600 1.00 79.19 82 LEU A N 1
ATOM 597 C CA . LEU A 1 82 ? -3.672 -8.848 23.125 1.00 79.19 82 LEU A CA 1
ATOM 598 C C . LEU A 1 82 ? -3.614 -7.566 22.290 1.00 79.19 82 LEU A C 1
ATOM 600 O O . LEU A 1 82 ? -4.656 -6.949 22.044 1.00 79.19 82 LEU A O 1
ATOM 604 N N . GLU A 1 83 ? -2.432 -7.182 21.816 1.00 79.50 83 GLU A N 1
ATOM 605 C CA . GLU A 1 83 ? -2.242 -5.997 20.989 1.00 79.50 83 GLU A CA 1
ATOM 606 C C . GLU A 1 83 ? -2.841 -6.173 19.587 1.00 79.50 83 GLU A C 1
ATOM 608 O O . GLU A 1 83 ? -3.581 -5.299 19.117 1.00 79.50 83 GLU A O 1
ATOM 613 N N . LYS A 1 84 ? -2.640 -7.335 18.950 1.00 81.44 84 LYS A N 1
ATOM 614 C CA . LYS A 1 84 ? -3.288 -7.677 17.668 1.00 81.44 84 LYS A CA 1
ATOM 615 C C . LYS A 1 84 ? -4.809 -7.613 17.774 1.00 81.44 84 LYS A C 1
ATOM 617 O O . LYS A 1 84 ? -5.472 -6.994 16.936 1.00 81.44 84 LYS A O 1
ATOM 622 N N . GLU A 1 85 ? -5.365 -8.189 18.834 1.00 85.31 85 GLU A N 1
ATOM 623 C CA . GLU A 1 85 ? -6.800 -8.154 19.114 1.00 85.31 85 GLU A CA 1
ATOM 624 C C . GLU A 1 85 ? -7.307 -6.726 19.367 1.00 85.31 85 GLU A C 1
ATOM 626 O O . GLU A 1 85 ? -8.377 -6.331 18.889 1.00 85.31 85 GLU A O 1
ATOM 631 N N . GLN A 1 86 ? -6.532 -5.902 20.075 1.00 84.19 86 GLN A N 1
ATOM 632 C CA . GLN A 1 86 ? -6.879 -4.503 20.313 1.00 84.19 86 GLN A CA 1
ATOM 633 C C . GLN A 1 86 ? -6.904 -3.689 19.014 1.00 84.19 86 GLN A C 1
ATOM 635 O O . GLN A 1 86 ? -7.844 -2.920 18.781 1.00 84.19 86 GLN A O 1
ATOM 640 N N . ILE A 1 87 ? -5.922 -3.885 18.135 1.00 84.19 87 ILE A N 1
ATOM 641 C CA . ILE A 1 87 ? -5.877 -3.263 16.808 1.00 84.19 87 ILE A CA 1
ATOM 642 C C . ILE A 1 87 ? -7.071 -3.708 15.962 1.00 84.19 87 ILE A C 1
ATOM 644 O O . ILE A 1 87 ? -7.736 -2.865 15.354 1.00 84.19 87 ILE A O 1
ATOM 648 N N . ALA A 1 88 ? -7.403 -5.002 15.966 1.00 85.81 88 ALA A N 1
ATOM 649 C CA . ALA A 1 88 ? -8.552 -5.535 15.238 1.00 85.81 88 ALA A CA 1
ATOM 650 C C . ALA A 1 88 ? -9.875 -4.909 15.712 1.00 85.81 88 ALA A C 1
ATOM 652 O O . ALA A 1 88 ? -10.700 -4.480 14.896 1.00 85.81 88 ALA A O 1
ATOM 653 N N . ARG A 1 89 ? -10.066 -4.775 17.032 1.00 88.38 89 ARG A N 1
ATOM 654 C CA . ARG A 1 89 ? -11.230 -4.082 17.612 1.00 88.38 89 ARG A CA 1
ATOM 655 C C . ARG A 1 89 ? -11.290 -2.614 17.195 1.00 88.38 89 ARG A C 1
ATOM 657 O O . ARG A 1 89 ? -12.360 -2.135 16.805 1.00 88.38 89 ARG A O 1
ATOM 664 N N . ASN A 1 90 ? -10.159 -1.914 17.239 1.00 86.75 90 ASN A N 1
ATOM 665 C CA . ASN A 1 90 ? -10.060 -0.508 16.849 1.00 86.75 90 ASN A CA 1
ATOM 666 C C . ASN A 1 90 ? -10.387 -0.300 15.366 1.00 86.75 90 ASN A C 1
ATOM 668 O O . ASN A 1 90 ? -11.163 0.597 15.032 1.00 86.75 90 ASN A O 1
ATOM 672 N N . LEU A 1 91 ? -9.879 -1.169 14.493 1.00 88.19 91 LEU A N 1
ATOM 673 C CA . LEU A 1 91 ? -10.177 -1.152 13.065 1.00 88.19 91 LEU A CA 1
ATOM 674 C C . LEU A 1 91 ? -11.664 -1.415 12.794 1.00 88.19 91 LEU A C 1
ATOM 676 O O . LEU A 1 91 ? -12.295 -0.676 12.042 1.00 88.19 91 LEU A O 1
ATOM 680 N N . LYS A 1 92 ? -12.260 -2.415 13.453 1.00 90.00 92 LYS A N 1
ATOM 681 C CA . LYS A 1 92 ? -13.696 -2.722 13.324 1.00 90.00 92 LYS A CA 1
ATOM 682 C C . LYS A 1 92 ? -14.578 -1.572 13.813 1.00 90.00 92 LYS A C 1
ATOM 684 O O . LYS A 1 92 ? -15.673 -1.350 13.298 1.00 90.00 92 LYS A O 1
ATOM 689 N N . ALA A 1 93 ? -14.137 -0.842 14.833 1.00 91.44 93 ALA A N 1
ATOM 690 C CA . ALA A 1 93 ? -14.832 0.348 15.302 1.00 91.44 93 ALA A CA 1
ATOM 691 C C . ALA A 1 93 ? -14.717 1.507 14.295 1.00 91.44 93 ALA A C 1
ATOM 693 O O . ALA A 1 93 ? -15.743 2.095 13.962 1.00 91.44 93 ALA A O 1
ATOM 694 N N . LEU A 1 94 ? -13.529 1.760 13.734 1.00 88.88 94 LEU A N 1
ATOM 695 C CA . LEU A 1 94 ? -13.338 2.743 12.660 1.00 88.88 94 LEU A CA 1
ATOM 696 C C . LEU A 1 94 ? -14.197 2.416 11.429 1.00 88.88 94 LEU A C 1
ATOM 698 O O . LEU A 1 94 ? -14.862 3.295 10.889 1.00 88.88 94 LEU A O 1
ATOM 702 N N . GLN A 1 95 ? -14.248 1.144 11.028 1.00 89.44 95 GLN A N 1
ATOM 703 C CA . GLN A 1 95 ? -15.118 0.681 9.951 1.00 89.44 95 GLN A CA 1
ATOM 704 C C . GLN A 1 95 ? -16.585 1.038 10.220 1.00 89.44 95 GLN A C 1
ATOM 706 O O . GLN A 1 95 ? -17.258 1.563 9.337 1.00 89.44 95 GLN A O 1
ATOM 711 N N . ARG A 1 96 ? -17.086 0.771 11.435 1.00 91.69 96 ARG A N 1
ATOM 712 C CA . ARG A 1 96 ? -18.465 1.118 11.812 1.00 91.69 96 ARG A CA 1
ATOM 713 C C . ARG A 1 96 ? -18.701 2.623 11.775 1.00 91.69 96 ARG A C 1
ATOM 715 O O . ARG A 1 96 ? -19.753 3.045 11.320 1.00 91.69 96 ARG A O 1
ATOM 722 N N . GLU A 1 97 ? -17.745 3.428 12.225 1.00 89.12 97 GLU A N 1
ATOM 723 C CA . GLU A 1 97 ? -17.845 4.892 12.170 1.00 89.12 97 GLU A CA 1
ATOM 724 C C . GLU A 1 97 ? -17.924 5.401 10.724 1.00 89.12 97 GLU A C 1
ATOM 726 O O . GLU A 1 97 ? -18.767 6.243 10.414 1.00 89.12 97 GLU A O 1
ATOM 731 N N . ILE A 1 98 ? -17.110 4.839 9.827 1.00 87.62 98 ILE A N 1
ATOM 732 C CA . ILE A 1 98 ? -17.140 5.155 8.394 1.00 87.62 98 ILE A CA 1
ATOM 733 C C . ILE A 1 98 ? -18.477 4.729 7.776 1.00 87.62 98 ILE A C 1
ATOM 735 O O . ILE A 1 98 ? -19.140 5.525 7.110 1.00 87.62 98 ILE A O 1
ATOM 739 N N . ASP A 1 99 ? -18.919 3.500 8.032 1.00 90.12 99 ASP A N 1
ATOM 740 C CA . ASP A 1 99 ? -20.184 2.992 7.501 1.00 90.12 99 ASP A CA 1
ATOM 741 C C . ASP A 1 99 ? -21.395 3.773 8.047 1.00 90.12 99 ASP A C 1
ATOM 743 O O . ASP A 1 99 ? -22.359 4.016 7.323 1.00 90.12 99 ASP A O 1
ATOM 747 N N . ASN A 1 100 ? -21.350 4.224 9.301 1.00 89.75 100 ASN A N 1
ATOM 748 C CA . ASN A 1 100 ? -22.410 5.046 9.886 1.00 89.75 100 ASN A CA 1
ATOM 749 C C . ASN A 1 100 ? -22.463 6.448 9.267 1.00 89.75 100 ASN A C 1
ATOM 751 O O . ASN A 1 100 ? -23.549 7.001 9.115 1.00 89.75 100 ASN A O 1
ATOM 755 N N . LYS A 1 101 ? -21.310 7.027 8.912 1.00 85.94 101 LYS A N 1
ATOM 756 C CA . LYS A 1 101 ? -21.225 8.398 8.393 1.00 85.94 101 LYS A CA 1
ATOM 757 C C . LYS A 1 101 ? -21.493 8.503 6.891 1.00 85.94 101 LYS A C 1
ATOM 759 O O . LYS A 1 101 ? -22.112 9.470 6.459 1.00 85.94 101 LYS A O 1
ATOM 764 N N . TRP A 1 102 ? -21.050 7.526 6.100 1.00 85.31 102 TRP A N 1
ATOM 765 C CA . TRP A 1 102 ? -21.155 7.561 4.631 1.00 85.31 102 TRP A CA 1
ATOM 766 C C . TRP A 1 102 ? -22.073 6.488 4.032 1.00 85.31 102 TRP A C 1
ATOM 768 O O . TRP A 1 102 ? -22.308 6.487 2.826 1.00 85.31 102 TRP A O 1
ATOM 778 N N . GLY A 1 103 ? -22.636 5.607 4.860 1.00 87.00 103 GLY A N 1
ATOM 779 C CA . GLY A 1 103 ? -23.588 4.578 4.452 1.00 87.00 103 GLY A CA 1
ATOM 780 C C . GLY A 1 103 ? -23.039 3.161 4.613 1.00 87.00 103 GLY A C 1
ATOM 781 O O . GLY A 1 103 ? -21.830 2.919 4.587 1.00 87.00 103 GLY A O 1
ATOM 782 N N . LYS A 1 104 ? -23.952 2.197 4.773 1.00 87.62 104 LYS A N 1
ATOM 783 C CA . LYS A 1 104 ? -23.612 0.796 5.062 1.00 87.62 104 LYS A CA 1
ATOM 784 C C . LYS A 1 104 ? -22.642 0.217 4.020 1.00 87.62 104 LYS A C 1
ATOM 786 O O . LYS A 1 104 ? -22.860 0.358 2.816 1.00 87.62 104 LYS A O 1
ATOM 791 N N . ASN A 1 105 ? -21.631 -0.515 4.493 1.00 86.88 105 ASN A N 1
ATOM 792 C CA . ASN A 1 105 ? -20.602 -1.180 3.682 1.00 86.88 105 ASN A CA 1
ATOM 793 C C . ASN A 1 105 ? -19.724 -0.240 2.831 1.00 86.88 105 ASN A C 1
ATOM 795 O O . ASN A 1 105 ? -19.099 -0.700 1.872 1.00 86.88 105 ASN A O 1
ATOM 799 N N . THR A 1 106 ? -19.645 1.051 3.149 1.00 86.50 106 THR A N 1
ATOM 800 C CA . THR A 1 106 ? -18.760 1.986 2.437 1.00 86.50 106 THR A CA 1
ATOM 801 C C . THR A 1 106 ? -17.300 1.589 2.604 1.00 86.50 106 THR A C 1
ATOM 803 O O . THR A 1 106 ? -16.564 1.532 1.620 1.00 86.50 106 THR A O 1
ATOM 806 N N . PHE A 1 107 ? -16.895 1.214 3.817 1.00 86.12 107 PHE A N 1
ATOM 807 C CA . PHE A 1 107 ? -15.527 0.779 4.083 1.00 86.12 107 PHE A CA 1
ATOM 808 C C . PHE A 1 107 ? -15.137 -0.447 3.243 1.00 86.12 107 PHE A C 1
ATOM 810 O O . PHE A 1 107 ? -14.092 -0.459 2.596 1.00 86.12 107 PHE A O 1
ATOM 817 N N . LYS A 1 108 ? -16.022 -1.451 3.165 1.00 88.00 108 LYS A N 1
ATOM 818 C CA . LYS A 1 108 ? -15.792 -2.666 2.363 1.00 88.00 108 LYS A CA 1
ATOM 819 C C . LYS A 1 108 ? -15.694 -2.376 0.866 1.00 88.00 108 LYS A C 1
ATOM 821 O O . LYS A 1 108 ? -14.887 -2.991 0.176 1.00 88.00 108 LYS A O 1
ATOM 826 N N . LYS A 1 109 ? -16.496 -1.441 0.348 1.00 87.69 109 LYS A N 1
ATOM 827 C CA . LYS A 1 109 ? -16.406 -1.016 -1.059 1.00 87.69 109 LYS A CA 1
ATOM 828 C C . LYS A 1 109 ? -15.050 -0.378 -1.359 1.00 87.69 109 LYS A C 1
ATOM 830 O O . LYS A 1 109 ? -14.467 -0.673 -2.397 1.00 87.69 109 LYS A O 1
ATOM 835 N N . ILE A 1 110 ? -14.537 0.448 -0.444 1.00 84.88 110 ILE A N 1
ATOM 836 C CA . ILE A 1 110 ? -13.208 1.062 -0.577 1.00 84.88 110 ILE A CA 1
ATOM 837 C C . ILE A 1 110 ? -12.121 -0.019 -0.609 1.00 84.88 110 ILE A C 1
ATOM 839 O O . ILE A 1 110 ? -11.248 0.013 -1.475 1.00 84.88 110 ILE A O 1
ATOM 843 N N . GLU A 1 111 ? -12.198 -1.000 0.289 1.00 85.25 111 GLU A N 1
ATOM 844 C CA . GLU A 1 111 ? -11.252 -2.118 0.329 1.00 85.25 111 GLU A CA 1
ATOM 845 C C . GLU A 1 111 ? -11.284 -2.955 -0.964 1.00 85.25 111 GLU A C 1
ATOM 847 O O . GLU A 1 111 ? -10.232 -3.284 -1.518 1.00 85.25 111 GLU A O 1
ATOM 852 N N . PHE A 1 112 ? -12.478 -3.245 -1.488 1.00 85.69 112 PHE A N 1
ATOM 853 C CA . PHE A 1 112 ? -12.660 -3.991 -2.735 1.00 85.69 112 PHE A CA 1
ATOM 854 C C . PHE A 1 112 ? -12.119 -3.243 -3.964 1.00 85.69 112 PHE A C 1
ATOM 856 O O . PHE A 1 112 ? -11.378 -3.806 -4.766 1.00 85.69 112 PHE A O 1
ATOM 863 N N . GLU A 1 113 ? -12.433 -1.956 -4.108 1.00 86.56 113 GLU A N 1
ATOM 864 C CA . GLU A 1 113 ? -11.911 -1.148 -5.216 1.00 86.56 113 GLU A CA 1
ATOM 865 C C . GLU A 1 113 ? -10.385 -1.004 -5.140 1.00 86.56 113 GLU A C 1
ATOM 867 O O . GLU A 1 113 ? -9.693 -1.083 -6.161 1.00 86.56 113 GLU A O 1
ATOM 872 N N . ARG A 1 114 ? -9.828 -0.855 -3.930 1.00 80.19 114 ARG A N 1
ATOM 873 C CA . ARG A 1 114 ? -8.375 -0.828 -3.722 1.00 80.19 114 ARG A CA 1
ATOM 874 C C . ARG A 1 114 ? -7.735 -2.149 -4.143 1.00 80.19 114 ARG A C 1
ATOM 876 O O . ARG A 1 114 ? -6.752 -2.125 -4.883 1.00 80.19 114 ARG A O 1
ATOM 883 N N . SER A 1 115 ? -8.272 -3.288 -3.703 1.00 81.19 115 SER A N 1
ATOM 884 C CA . SER A 1 115 ? -7.707 -4.602 -4.035 1.00 81.19 115 SER A CA 1
ATOM 885 C C . SER A 1 115 ? -7.751 -4.874 -5.541 1.00 81.19 115 SER A C 1
ATOM 887 O O . SER A 1 115 ? -6.745 -5.303 -6.111 1.00 81.19 115 SER A O 1
ATOM 889 N N . LYS A 1 116 ? -8.848 -4.499 -6.212 1.00 88.31 116 LYS A N 1
ATOM 890 C CA . LYS A 1 116 ? -8.973 -4.561 -7.673 1.00 88.31 116 LYS A CA 1
ATOM 891 C C . LYS A 1 116 ? -7.902 -3.724 -8.380 1.00 88.31 116 LYS A C 1
ATOM 893 O O . LYS A 1 116 ? -7.187 -4.238 -9.238 1.00 88.31 116 LYS A O 1
ATOM 898 N N . ARG A 1 117 ? -7.722 -2.457 -7.987 1.00 85.94 117 ARG A N 1
ATOM 899 C CA . ARG A 1 117 ? -6.712 -1.564 -8.592 1.00 85.94 117 ARG A CA 1
ATOM 900 C C . ARG A 1 117 ? -5.280 -2.041 -8.356 1.00 85.94 117 ARG A C 1
ATOM 902 O O . ARG A 1 117 ? -4.432 -1.900 -9.236 1.00 85.94 117 ARG A O 1
ATOM 909 N N . ILE A 1 118 ? -4.996 -2.616 -7.189 1.00 84.25 118 ILE A N 1
ATOM 910 C CA . ILE A 1 118 ? -3.688 -3.210 -6.887 1.00 84.25 118 ILE A CA 1
ATOM 911 C C . ILE A 1 118 ? -3.434 -4.427 -7.780 1.00 84.25 118 ILE A C 1
ATOM 913 O O . ILE A 1 118 ? -2.362 -4.522 -8.379 1.00 84.25 118 ILE A O 1
ATOM 917 N N . ALA A 1 119 ? -4.421 -5.313 -7.937 1.00 82.31 119 ALA A N 1
ATOM 918 C CA . ALA A 1 119 ? -4.315 -6.474 -8.817 1.00 82.31 119 ALA A CA 1
ATOM 919 C C . ALA A 1 119 ? -4.075 -6.063 -10.281 1.00 82.31 119 ALA A C 1
ATOM 921 O O . ALA A 1 119 ? -3.161 -6.578 -10.929 1.00 82.31 119 ALA A O 1
ATOM 922 N N . GLU A 1 120 ? -4.821 -5.075 -10.782 1.00 87.75 120 GLU A N 1
ATOM 923 C CA . GLU A 1 120 ? -4.626 -4.519 -12.126 1.00 87.75 120 GLU A CA 1
ATOM 924 C C . GLU A 1 120 ? -3.230 -3.904 -12.300 1.00 87.75 120 GLU A C 1
ATOM 926 O O . GLU A 1 120 ? -2.567 -4.134 -13.314 1.00 87.75 120 GLU A O 1
ATOM 931 N N . LYS A 1 121 ? -2.737 -3.163 -11.298 1.00 85.50 121 LYS A N 1
ATOM 932 C CA . LYS A 1 121 ? -1.383 -2.593 -11.316 1.00 85.50 121 LYS A CA 1
ATOM 933 C C . LYS A 1 121 ? -0.314 -3.684 -11.361 1.00 85.50 121 LYS A C 1
ATOM 935 O O . LYS A 1 121 ? 0.624 -3.568 -12.148 1.00 85.50 121 LYS A O 1
ATOM 940 N N . HIS A 1 122 ? -0.450 -4.743 -10.563 1.00 80.81 122 HIS A N 1
ATOM 941 C CA . HIS A 1 122 ? 0.483 -5.869 -10.587 1.00 80.81 122 HIS A CA 1
ATOM 942 C C . HIS A 1 122 ? 0.468 -6.603 -11.926 1.00 80.81 122 HIS A C 1
ATOM 944 O O . HIS A 1 122 ? 1.540 -6.934 -12.430 1.00 80.81 122 HIS A O 1
ATOM 950 N N . LYS A 1 123 ? -0.707 -6.803 -12.532 1.00 85.88 123 LYS A N 1
ATOM 951 C CA . LYS A 1 123 ? -0.821 -7.415 -13.861 1.00 85.88 123 LYS A CA 1
ATOM 952 C C . LYS A 1 123 ? -0.086 -6.588 -14.920 1.00 85.88 123 LYS A C 1
ATOM 954 O O . LYS A 1 123 ? 0.812 -7.107 -15.571 1.00 85.88 123 LYS A O 1
ATOM 959 N N . ARG A 1 124 ? -0.351 -5.278 -14.983 1.00 85.00 124 ARG A N 1
ATOM 960 C CA . ARG A 1 124 ? 0.345 -4.361 -15.906 1.00 85.00 124 ARG A CA 1
ATOM 961 C C . ARG A 1 124 ? 1.854 -4.324 -15.678 1.00 85.00 124 ARG A C 1
ATOM 963 O O . ARG A 1 124 ? 2.621 -4.174 -16.620 1.00 85.00 124 ARG A O 1
ATOM 970 N N . GLN A 1 125 ? 2.306 -4.412 -14.427 1.00 85.12 125 GLN A N 1
ATOM 971 C CA . GLN A 1 125 ? 3.738 -4.467 -14.126 1.00 85.12 125 GLN A CA 1
ATOM 972 C C . GLN A 1 125 ? 4.382 -5.776 -14.586 1.00 85.12 125 GLN A C 1
ATOM 974 O O . GLN A 1 125 ? 5.533 -5.745 -15.010 1.00 85.12 125 GLN A O 1
ATOM 979 N N . ARG A 1 126 ? 3.672 -6.906 -14.501 1.00 84.81 126 ARG A N 1
ATOM 980 C CA . ARG A 1 126 ? 4.151 -8.191 -15.028 1.00 84.81 126 ARG A CA 1
ATOM 981 C C . ARG A 1 126 ? 4.242 -8.151 -16.549 1.00 84.81 126 ARG A C 1
ATOM 983 O O . ARG A 1 126 ? 5.322 -8.388 -17.067 1.00 84.81 126 ARG A O 1
ATOM 990 N N . GLU A 1 127 ? 3.185 -7.701 -17.221 1.00 87.94 127 GLU A N 1
ATOM 991 C CA . GLU A 1 127 ? 3.154 -7.538 -18.683 1.00 87.94 127 GLU A CA 1
ATOM 992 C C . GLU A 1 127 ? 4.300 -6.637 -19.172 1.00 87.94 127 GLU A C 1
ATOM 994 O O . GLU A 1 127 ? 5.075 -7.030 -20.034 1.00 87.94 127 GLU A O 1
ATOM 999 N N . LYS A 1 128 ? 4.513 -5.472 -18.542 1.00 88.25 128 LYS A N 1
ATOM 1000 C CA . LYS A 1 128 ? 5.636 -4.583 -18.889 1.00 88.25 128 LYS A CA 1
ATOM 1001 C C . LYS A 1 128 ? 7.009 -5.215 -18.668 1.00 88.25 128 LYS A C 1
ATOM 1003 O O . LYS A 1 128 ? 7.933 -4.932 -19.424 1.00 88.25 128 LYS A O 1
ATOM 1008 N N . LYS A 1 129 ? 7.174 -6.020 -17.614 1.00 86.44 129 LYS A N 1
ATOM 1009 C CA . LYS A 1 129 ? 8.433 -6.734 -17.358 1.00 86.44 129 LYS A CA 1
ATOM 1010 C C . LYS A 1 129 ? 8.663 -7.820 -18.403 1.00 86.44 129 LYS A C 1
ATOM 1012 O O . LYS A 1 129 ? 9.778 -7.943 -18.888 1.00 86.44 129 LYS A O 1
ATOM 1017 N N . GLU A 1 130 ? 7.626 -8.565 -18.765 1.00 86.44 130 GLU A N 1
ATOM 1018 C CA . GLU A 1 130 ? 7.682 -9.588 -19.811 1.00 86.44 130 GLU A CA 1
ATOM 1019 C C . GLU A 1 130 ? 7.995 -8.967 -21.177 1.00 86.44 130 GLU A C 1
ATOM 1021 O O . GLU A 1 130 ? 8.907 -9.424 -21.858 1.00 86.44 130 GLU A O 1
ATOM 1026 N N . GLU A 1 131 ? 7.332 -7.869 -21.546 1.00 84.75 131 GLU A N 1
ATOM 1027 C CA . GLU A 1 131 ? 7.636 -7.116 -22.768 1.00 84.75 131 GLU A CA 1
ATOM 1028 C C . GLU A 1 131 ? 9.066 -6.565 -22.773 1.00 84.75 131 GLU A C 1
ATOM 1030 O O . GLU A 1 131 ? 9.747 -6.632 -23.794 1.00 84.75 131 GLU A O 1
ATOM 1035 N N . ALA A 1 132 ? 9.547 -6.039 -21.642 1.00 85.56 132 ALA A N 1
ATOM 1036 C CA . ALA A 1 132 ? 10.920 -5.559 -21.524 1.00 85.56 132 ALA A CA 1
ATOM 1037 C C . ALA A 1 132 ? 11.941 -6.699 -21.663 1.00 85.56 132 ALA A C 1
ATOM 1039 O O . ALA A 1 132 ? 12.957 -6.522 -22.331 1.00 85.56 132 ALA A O 1
ATOM 1040 N N . MET A 1 133 ? 11.667 -7.873 -21.082 1.00 81.75 133 MET A N 1
ATOM 1041 C CA . MET A 1 133 ? 12.530 -9.047 -21.248 1.00 81.75 133 MET A CA 1
ATOM 1042 C C . MET A 1 133 ? 12.532 -9.546 -22.693 1.00 81.75 133 MET A C 1
ATOM 1044 O O . MET A 1 133 ? 13.604 -9.796 -23.234 1.00 81.75 133 MET A O 1
ATOM 1048 N N . ARG A 1 134 ? 11.369 -9.594 -23.356 1.00 82.44 134 ARG A N 1
ATOM 1049 C CA . ARG A 1 134 ? 11.273 -9.958 -24.777 1.00 82.44 134 ARG A CA 1
ATOM 1050 C C . ARG A 1 134 ? 12.056 -9.004 -25.673 1.00 82.44 134 ARG A C 1
ATOM 1052 O O . ARG A 1 134 ? 12.832 -9.458 -26.505 1.00 82.44 134 ARG A O 1
ATOM 1059 N N . LYS A 1 135 ? 11.918 -7.692 -25.466 1.00 81.69 135 LYS A N 1
ATOM 1060 C CA . LYS A 1 135 ? 12.703 -6.691 -26.205 1.00 81.69 135 LYS A CA 1
ATOM 1061 C C . LYS A 1 135 ? 14.200 -6.852 -25.959 1.00 81.69 135 LYS A C 1
ATOM 1063 O O . LYS A 1 135 ? 14.972 -6.805 -26.905 1.00 81.69 135 LYS A O 1
ATOM 1068 N N . ALA A 1 136 ? 14.611 -7.114 -24.719 1.00 80.38 136 ALA A N 1
ATOM 1069 C CA . ALA A 1 136 ? 16.015 -7.359 -24.402 1.00 80.38 136 ALA A CA 1
ATOM 1070 C C . ALA A 1 136 ? 16.561 -8.640 -25.067 1.00 80.38 136 ALA A C 1
ATOM 1072 O O . ALA A 1 136 ? 17.725 -8.680 -25.460 1.00 80.38 136 ALA A O 1
ATOM 1073 N N . GLU A 1 137 ? 15.750 -9.692 -25.203 1.00 78.50 137 GLU A N 1
ATOM 1074 C CA . GLU A 1 137 ? 16.116 -10.907 -25.945 1.00 78.50 137 GLU A CA 1
ATOM 1075 C C . GLU A 1 137 ? 16.209 -10.653 -27.454 1.00 78.50 137 GLU A C 1
ATOM 1077 O O . GLU A 1 137 ? 17.180 -11.072 -28.089 1.00 78.50 137 GLU A O 1
ATOM 1082 N N . GLU A 1 138 ? 15.249 -9.921 -28.020 1.00 79.19 138 GLU A N 1
ATOM 1083 C CA . GLU A 1 138 ? 15.240 -9.526 -29.430 1.00 79.19 138 GLU A CA 1
ATOM 1084 C C . GLU A 1 138 ? 16.459 -8.654 -29.762 1.00 79.19 138 GLU A C 1
ATOM 1086 O O . GLU A 1 138 ? 17.181 -8.960 -30.712 1.00 79.19 138 GLU A O 1
ATOM 1091 N N . GLU A 1 139 ? 16.771 -7.656 -28.931 1.00 76.56 139 GLU A N 1
ATOM 1092 C CA . GLU A 1 139 ? 17.964 -6.815 -29.059 1.00 76.56 139 GLU A CA 1
ATOM 1093 C C . GLU A 1 139 ? 19.250 -7.643 -28.973 1.00 76.56 139 GLU A C 1
ATOM 1095 O O . GLU A 1 139 ? 20.106 -7.532 -29.849 1.00 76.56 139 GLU A O 1
ATOM 1100 N N . LYS A 1 140 ? 19.387 -8.540 -27.986 1.00 75.94 140 LYS A N 1
ATOM 1101 C CA . LYS A 1 140 ? 20.551 -9.443 -27.901 1.00 75.94 140 LYS A CA 1
ATOM 1102 C C . LYS A 1 140 ? 20.695 -10.291 -29.161 1.00 75.94 140 LYS A C 1
ATOM 1104 O O . LYS A 1 140 ? 21.795 -10.412 -29.697 1.00 75.94 140 LYS A O 1
ATOM 1109 N N . SER A 1 141 ? 19.597 -10.860 -29.652 1.00 76.62 141 SER A N 1
ATOM 1110 C CA . SER A 1 141 ? 19.610 -11.686 -30.861 1.00 76.62 141 SER A CA 1
ATOM 1111 C C . SER A 1 141 ? 19.970 -10.879 -32.115 1.00 76.62 141 SER A C 1
ATOM 1113 O O . SER A 1 141 ? 20.688 -11.380 -32.981 1.00 76.62 141 SER A O 1
ATOM 1115 N N . PHE A 1 142 ? 19.532 -9.619 -32.189 1.00 77.94 142 PHE A N 1
ATOM 1116 C CA . PHE A 1 142 ? 19.860 -8.687 -33.260 1.00 77.94 142 PHE A CA 1
ATOM 1117 C C . PHE A 1 142 ? 21.349 -8.324 -33.243 1.00 77.94 142 PHE A C 1
ATOM 1119 O O . PHE A 1 142 ? 22.020 -8.470 -34.262 1.00 77.94 142 PHE A O 1
ATOM 1126 N N . TRP A 1 143 ? 21.898 -7.953 -32.082 1.00 70.88 143 TRP A N 1
ATOM 1127 C CA . TRP A 1 143 ? 23.318 -7.620 -31.928 1.00 70.88 143 TRP A CA 1
ATOM 1128 C C . TRP A 1 143 ? 24.246 -8.808 -32.206 1.00 70.88 143 TRP A C 1
ATOM 1130 O O . TRP A 1 143 ? 25.291 -8.633 -32.830 1.00 70.88 143 TRP A O 1
ATOM 1140 N N . VAL A 1 144 ? 23.861 -10.028 -31.812 1.00 77.94 144 VAL A N 1
ATOM 1141 C CA . VAL A 1 144 ? 24.634 -11.244 -32.124 1.00 77.94 144 VAL A CA 1
ATOM 1142 C C . VAL A 1 144 ? 24.642 -11.528 -33.629 1.00 77.94 144 VAL A C 1
ATOM 1144 O O . VAL A 1 144 ? 25.704 -11.803 -34.187 1.00 77.94 144 VAL A O 1
ATOM 1147 N N . LYS A 1 145 ? 23.489 -11.426 -34.307 1.00 75.81 145 LYS A N 1
ATOM 1148 C CA . LYS A 1 145 ? 23.403 -11.596 -35.770 1.00 75.81 145 LYS A CA 1
ATOM 1149 C C . LYS A 1 145 ? 24.216 -10.533 -36.507 1.00 75.81 145 LYS A C 1
ATOM 1151 O O . LYS A 1 145 ? 25.011 -10.878 -37.378 1.00 75.81 145 LYS A O 1
ATOM 1156 N N . PHE A 1 146 ? 24.077 -9.273 -36.101 1.00 76.25 146 PHE A N 1
ATOM 1157 C CA . PHE A 1 146 ? 24.818 -8.152 -36.671 1.00 76.25 146 PHE A CA 1
ATOM 1158 C C . PHE A 1 146 ? 26.335 -8.318 -36.490 1.00 76.25 146 PHE A C 1
ATOM 1160 O O . PHE A 1 146 ? 27.099 -8.145 -37.439 1.00 76.25 146 PHE A O 1
ATOM 1167 N N . GLY A 1 147 ? 26.789 -8.738 -35.304 1.00 76.69 147 GLY A N 1
ATOM 1168 C CA . GLY A 1 147 ? 28.200 -9.038 -35.050 1.00 76.69 147 GLY A CA 1
ATOM 1169 C C . GLY A 1 147 ? 28.745 -10.158 -35.944 1.00 76.69 147 GLY A C 1
ATOM 1170 O O . GLY A 1 147 ? 29.828 -10.024 -36.511 1.00 76.69 147 GLY A O 1
ATOM 1171 N N . LEU A 1 148 ? 27.979 -11.237 -36.132 1.00 75.06 148 LEU A N 1
ATOM 1172 C CA . LEU A 1 148 ? 28.348 -12.360 -37.002 1.00 75.06 148 LEU A CA 1
ATOM 1173 C C . LEU A 1 148 ? 28.445 -11.968 -38.483 1.00 75.06 148 LEU A C 1
ATOM 1175 O O . LEU A 1 148 ? 29.372 -12.402 -39.168 1.00 75.06 148 LEU A O 1
ATOM 1179 N N . GLU A 1 149 ? 27.517 -11.158 -38.990 1.00 72.44 149 GLU A N 1
ATOM 1180 C CA . GLU A 1 149 ? 27.552 -10.675 -40.377 1.00 72.44 149 GLU A CA 1
ATOM 1181 C C . GLU A 1 149 ? 28.707 -9.701 -40.618 1.00 72.44 149 GLU A C 1
ATOM 1183 O O . GLU A 1 149 ? 29.427 -9.830 -41.610 1.00 72.44 149 GLU A O 1
ATOM 1188 N N . THR A 1 150 ? 28.953 -8.792 -39.672 1.00 74.12 150 THR A N 1
ATOM 1189 C CA . THR A 1 150 ? 30.068 -7.839 -39.761 1.00 74.12 150 THR A CA 1
ATOM 1190 C C . THR A 1 150 ? 31.415 -8.568 -39.739 1.00 74.12 150 THR A C 1
ATOM 1192 O O . THR A 1 150 ? 32.297 -8.268 -40.543 1.00 74.12 150 THR A O 1
ATOM 1195 N N . LEU A 1 151 ? 31.565 -9.590 -38.885 1.00 82.25 151 LEU A N 1
ATOM 1196 C CA . LEU A 1 151 ? 32.775 -10.414 -38.824 1.00 82.25 151 LEU A CA 1
ATOM 1197 C C . LEU A 1 151 ? 33.020 -11.178 -40.134 1.00 82.25 151 LEU A C 1
ATOM 1199 O O . LEU A 1 151 ? 34.153 -11.222 -40.609 1.00 82.25 151 LEU A O 1
ATOM 1203 N N . LYS A 1 152 ? 31.970 -11.741 -40.751 1.00 80.25 152 LYS A N 1
ATOM 1204 C CA . LYS A 1 152 ? 32.073 -12.383 -42.073 1.00 80.25 152 LYS A CA 1
ATOM 1205 C C . LYS A 1 152 ? 32.512 -11.388 -43.148 1.00 80.25 152 LYS A C 1
ATOM 1207 O O . LYS A 1 152 ? 33.392 -11.715 -43.939 1.00 80.25 152 LYS A O 1
ATOM 1212 N N . GLY A 1 153 ? 31.945 -10.181 -43.154 1.00 73.44 153 GLY A N 1
ATOM 1213 C CA . GLY A 1 153 ? 32.337 -9.120 -44.084 1.00 73.44 153 GLY A CA 1
ATOM 1214 C C . GLY A 1 153 ? 33.814 -8.742 -43.949 1.00 73.44 153 GLY A C 1
ATOM 1215 O O . GLY A 1 153 ? 34.541 -8.721 -44.941 1.00 73.44 153 GLY A O 1
ATOM 1216 N N . ILE A 1 154 ? 34.285 -8.536 -42.715 1.00 78.81 154 ILE A N 1
ATOM 1217 C CA . ILE A 1 154 ? 35.698 -8.240 -42.431 1.00 78.81 154 ILE A CA 1
ATOM 1218 C C . ILE A 1 154 ? 36.599 -9.412 -42.843 1.00 78.81 154 ILE A C 1
ATOM 1220 O O . ILE A 1 154 ? 37.642 -9.186 -43.452 1.00 78.81 154 ILE A O 1
ATOM 1224 N N . ALA A 1 155 ? 36.200 -10.657 -42.572 1.00 78.81 155 ALA A N 1
ATOM 1225 C CA . ALA A 1 155 ? 36.974 -11.839 -42.944 1.00 78.81 155 ALA A CA 1
ATOM 1226 C C . ALA A 1 155 ? 37.139 -11.980 -44.466 1.00 78.81 155 ALA A C 1
ATOM 1228 O O . ALA A 1 155 ? 38.233 -12.290 -44.933 1.00 78.81 155 ALA A O 1
ATOM 1229 N N . VAL A 1 156 ? 36.090 -11.702 -45.249 1.00 82.94 156 VAL A N 1
ATOM 1230 C CA . VAL A 1 156 ? 36.164 -11.713 -46.721 1.00 82.94 156 VAL A CA 1
ATOM 1231 C C . VAL A 1 156 ? 37.109 -10.622 -47.228 1.00 82.94 156 VAL A C 1
ATOM 1233 O O . VAL A 1 156 ? 37.960 -10.897 -48.071 1.00 82.94 156 VAL A O 1
ATOM 1236 N N . ILE A 1 157 ? 37.015 -9.405 -46.687 1.00 79.81 157 ILE A N 1
ATOM 1237 C CA . ILE A 1 157 ? 37.905 -8.296 -47.066 1.00 79.81 157 ILE A CA 1
ATOM 1238 C C . ILE A 1 157 ? 39.362 -8.628 -46.717 1.00 79.81 157 ILE A C 1
ATOM 1240 O O . ILE A 1 157 ? 40.248 -8.453 -47.553 1.00 79.81 157 ILE A O 1
ATOM 1244 N N . ALA A 1 158 ? 39.613 -9.156 -45.517 1.00 81.25 158 ALA A N 1
ATOM 1245 C CA . ALA A 1 158 ? 40.944 -9.566 -45.080 1.00 81.25 158 ALA A CA 1
ATOM 1246 C C . ALA A 1 158 ? 41.515 -10.696 -45.952 1.00 81.25 158 ALA A C 1
ATOM 1248 O O . ALA A 1 158 ? 42.698 -10.672 -46.287 1.00 81.25 158 ALA A O 1
ATOM 1249 N N . PHE A 1 159 ? 40.681 -11.652 -46.369 1.00 85.44 159 PHE A N 1
ATOM 1250 C CA . PHE A 1 159 ? 41.088 -12.742 -47.254 1.00 85.44 159 PHE A CA 1
ATOM 1251 C C . PHE A 1 159 ? 41.472 -12.239 -48.653 1.00 85.44 159 PHE A C 1
ATOM 1253 O O . PHE A 1 159 ? 42.517 -12.619 -49.177 1.00 85.44 159 PHE A O 1
ATOM 1260 N N . VAL A 1 160 ? 40.678 -11.338 -49.241 1.00 84.94 160 VAL A N 1
ATOM 1261 C CA . VAL A 1 160 ? 40.979 -10.739 -50.553 1.00 84.94 160 VAL A CA 1
ATOM 1262 C C . VAL A 1 160 ? 42.243 -9.880 -50.486 1.00 84.94 160 VAL A C 1
ATOM 1264 O O . VAL A 1 160 ? 43.130 -10.026 -51.326 1.00 84.94 160 VAL A O 1
ATOM 1267 N N . ALA A 1 161 ? 42.370 -9.026 -49.467 1.00 82.38 161 ALA A N 1
ATOM 1268 C CA . ALA A 1 161 ? 43.554 -8.191 -49.276 1.00 82.38 161 ALA A CA 1
ATOM 1269 C C . ALA A 1 161 ? 44.821 -9.034 -49.042 1.00 82.38 161 ALA A C 1
ATOM 1271 O O . ALA A 1 161 ? 45.857 -8.779 -49.657 1.00 82.38 161 ALA A O 1
ATOM 1272 N N . GLY A 1 162 ? 44.725 -10.078 -48.214 1.00 84.62 162 GLY A N 1
ATOM 1273 C CA . GLY A 1 162 ? 45.811 -11.026 -47.974 1.00 84.62 162 GLY A CA 1
ATOM 1274 C C . GLY A 1 162 ? 46.213 -11.797 -49.233 1.00 84.62 162 GLY A C 1
ATOM 1275 O O . GLY A 1 162 ? 47.403 -11.951 -49.497 1.00 84.62 162 GLY A O 1
ATOM 1276 N N . GLY A 1 163 ? 45.245 -12.217 -50.055 1.00 83.31 163 GLY A N 1
ATOM 1277 C CA . GLY A 1 163 ? 45.501 -12.888 -51.332 1.00 83.31 163 GLY A CA 1
ATOM 1278 C C . GLY A 1 163 ? 46.217 -11.994 -52.349 1.00 83.31 163 GLY A C 1
ATOM 1279 O O . GLY A 1 163 ? 47.175 -12.431 -52.986 1.00 83.31 163 GLY A O 1
ATOM 1280 N N . ILE A 1 164 ? 45.811 -10.724 -52.462 1.00 84.44 164 ILE A N 1
ATOM 1281 C CA . ILE A 1 164 ? 46.469 -9.742 -53.341 1.00 84.44 164 ILE A CA 1
ATOM 1282 C C . ILE A 1 164 ? 47.903 -9.464 -52.870 1.00 84.44 164 ILE A C 1
ATOM 1284 O O . ILE A 1 164 ? 48.829 -9.465 -53.683 1.00 84.44 164 ILE A O 1
ATOM 1288 N N . TYR A 1 165 ? 48.104 -9.269 -51.565 1.00 85.25 165 TYR A N 1
ATOM 1289 C CA . TYR A 1 165 ? 49.433 -9.051 -50.990 1.00 85.25 165 TYR A CA 1
ATOM 1290 C C . TYR A 1 165 ? 50.348 -10.272 -51.175 1.00 85.25 165 TYR A C 1
ATOM 1292 O O . TYR A 1 165 ? 51.504 -10.129 -51.574 1.00 85.25 165 TYR A O 1
ATOM 1300 N N . GLY A 1 166 ? 49.817 -11.480 -50.964 1.00 85.31 166 GLY A N 1
ATOM 1301 C CA . GLY A 1 166 ? 50.534 -12.732 -51.199 1.00 85.31 166 GLY A CA 1
ATOM 1302 C C . GLY A 1 166 ? 50.977 -12.886 -52.655 1.00 85.31 166 GLY A C 1
ATOM 1303 O O . GLY A 1 166 ? 52.135 -13.211 -52.905 1.00 85.31 166 GLY A O 1
ATOM 1304 N N . LEU A 1 167 ? 50.102 -12.574 -53.618 1.00 81.56 167 LEU A N 1
ATOM 1305 C CA . LEU A 1 167 ? 50.438 -12.591 -55.046 1.00 81.56 167 LEU A CA 1
ATOM 1306 C C . LEU A 1 167 ? 51.494 -11.541 -55.424 1.00 81.56 167 LEU A C 1
ATOM 1308 O O . LEU A 1 167 ? 52.370 -11.835 -56.237 1.00 81.56 167 LEU A O 1
ATOM 1312 N N . MET A 1 168 ? 51.456 -10.341 -54.831 1.00 82.50 168 MET A N 1
ATOM 1313 C CA . MET A 1 168 ? 52.509 -9.335 -55.033 1.00 82.50 168 MET A CA 1
ATOM 1314 C C . MET A 1 168 ? 53.871 -9.818 -54.525 1.00 82.50 168 MET A C 1
ATOM 1316 O O . MET A 1 168 ? 54.862 -9.682 -55.238 1.00 82.50 168 MET A O 1
ATOM 1320 N N . MET A 1 169 ? 53.925 -10.420 -53.335 1.00 79.94 169 MET A N 1
ATOM 1321 C CA . MET A 1 169 ? 55.169 -10.954 -52.764 1.00 79.94 169 MET A CA 1
ATOM 1322 C C . MET A 1 169 ? 55.722 -12.149 -53.554 1.00 79.94 169 MET A C 1
ATOM 1324 O O . MET A 1 169 ? 56.934 -12.277 -53.727 1.00 79.94 169 MET A O 1
ATOM 1328 N N . LEU A 1 170 ? 54.846 -12.997 -54.100 1.00 79.25 170 LEU A N 1
ATOM 1329 C CA . LEU A 1 170 ? 55.254 -14.116 -54.953 1.00 79.25 170 LEU A CA 1
ATOM 1330 C C . LEU A 1 170 ? 55.806 -13.631 -56.301 1.00 79.25 170 LEU A C 1
ATOM 1332 O O . LEU A 1 170 ? 56.772 -14.185 -56.808 1.00 79.25 170 LEU A O 1
ATOM 1336 N N . LYS A 1 171 ? 55.241 -12.552 -56.856 1.00 74.50 171 LYS A N 1
ATOM 1337 C CA . LYS A 1 171 ? 55.738 -11.928 -58.090 1.00 74.50 171 LYS A CA 1
ATOM 1338 C C . LYS A 1 171 ? 57.038 -11.144 -57.886 1.00 74.50 171 LYS A C 1
ATOM 1340 O O . LYS A 1 171 ? 57.807 -11.021 -58.825 1.00 74.50 171 LYS A O 1
ATOM 1345 N N . ALA A 1 172 ? 57.282 -10.613 -56.689 1.00 71.75 172 ALA A N 1
ATOM 1346 C CA . ALA A 1 172 ? 58.516 -9.898 -56.357 1.00 71.75 172 ALA A CA 1
ATOM 1347 C C . ALA A 1 172 ? 59.711 -10.824 -56.050 1.00 71.75 172 ALA A C 1
ATOM 1349 O O . ALA A 1 172 ? 60.832 -10.339 -55.928 1.00 71.75 172 ALA A O 1
ATOM 1350 N N . SER A 1 173 ? 59.480 -12.133 -55.891 1.00 66.31 173 SER A N 1
ATOM 1351 C CA . SER A 1 173 ? 60.509 -13.144 -55.588 1.00 66.31 173 SER A CA 1
ATOM 1352 C C . SER A 1 173 ? 60.890 -14.034 -56.789 1.00 66.31 173 SER A C 1
ATOM 1354 O O . SER A 1 173 ? 61.603 -15.026 -56.622 1.00 66.31 173 SER A O 1
ATOM 1356 N N . HIS A 1 174 ? 60.449 -13.669 -57.997 1.00 49.50 174 HIS A N 1
ATOM 1357 C CA . HIS A 1 174 ? 60.913 -14.179 -59.296 1.00 49.50 174 HIS A CA 1
ATOM 1358 C C . HIS A 1 174 ? 61.547 -13.045 -60.098 1.00 49.50 174 HIS A C 1
ATOM 1360 O O . HIS A 1 174 ? 62.534 -13.332 -60.809 1.00 49.50 174 HIS A O 1
#

Radius of gyration: 32.92 Å; chains: 1; bounding box: 84×42×88 Å

Foldseek 3Di:
DDLVQLVVLLVVLLVQLVVPPDPVSSVVSVVSNVVVVVVVVVVVVVVDPDPPVVLVVCVVVVVNPPPPDDCPPPVNVVVVVVSVVVSVVSVVVSQVSNCVVPHHCPVVVVVVVVVVVVVVVVVVVVVVVVVVVVVVVVVVVVVVVVVVVVVVVVVVVCVVVVVVVVVVVVVVVD

Sequence (174 aa):
MDPVTIAAAIAATRTLVKSAKGIKDIAQGMDQLFSAQENHKKAEETNKPKSRNQQVVAIRAGEGDAAYDDETSLGSVAADVLEKEQIARNLKALQREIDNKWGKNTFKKIEFERSKRIAEKHKRQREKKEEAMRKAEEEKSFWVKFGLETLKGIAVIAFVAGGIYGLMMLKASH

pLDDT: mean 77.3, std 11.11, range [47.78, 91.69]

Secondary structure (DSSP, 8-state):
--HHHHHHHHHHHHHHHHH-SSHHHHHHHHHHHHHHHHHHHHHHHHTS---HHHHHHHHHTT-SSSSSSSTTSHHHHHHHHHHHHHHHHHHHHHHHHHHHHH-TTHHHHHHHHHHHHHHHHHHHHHHHHHHHHHHHHHHHHHHHHHHHHHHHHHHHHHHHHHHHHHHHHHHHT-